Protein AF-M8DEF9-F1 (afdb_monomer_lite)

Sequence (86 aa):
MNALGGDPLRNLDLLEPLLNDGLGYVRRSVANHVNDLTKDYKRVTITWIADKLCRGWEHGPSVVRLALRSQVKSGDPDALAIIKEL

Secondary structure (DSSP, 8-state):
--GGGG-HHHHHHHHGGGGG-SSHHHHHHHHHHHHHHHHHSHHHHHHHHHHHGGG--TTHHHHHHHHTHHHHHTT-HHHHHHHHH-

pLDDT: mean 88.49, std 11.83, range [40.31, 96.94]

Foldseek 3Di:
DCVPPVDVVVVVVVLVVQCQPPDPVSVLVSLVVLLVCCVVPVPVSLVSLVVCLPVPRPNSLVSLCSNCVVVVVVVPPSSVVSNVSD

Radius of gyration: 11.89 Å; chains: 1; bounding box: 31×23×29 Å

InterPro domains:
  IPR016024 Armadillo-type fold [SSF48371] (6-72)

Structure (mmCIF, N/CA/C/O backbone):
data_AF-M8DEF9-F1
#
_entry.id   AF-M8DEF9-F1
#
loop_
_atom_site.group_PDB
_atom_site.id
_atom_site.type_symbol
_atom_site.label_atom_id
_atom_site.label_alt_id
_atom_site.label_comp_id
_atom_site.label_asym_id
_atom_site.label_entity_id
_atom_site.label_seq_id
_atom_site.pdbx_PDB_ins_code
_atom_site.Cartn_x
_atom_site.Cartn_y
_atom_site.Cartn_z
_atom_site.occupancy
_atom_site.B_iso_or_equiv
_atom_site.auth_seq_id
_atom_site.auth_comp_id
_atom_site.auth_asym_id
_atom_site.auth_atom_id
_atom_site.pdbx_PDB_model_num
ATOM 1 N N . MET A 1 1 ? -15.982 9.935 -2.251 1.00 40.31 1 MET A N 1
ATOM 2 C CA . MET A 1 1 ? -15.779 9.843 -3.713 1.00 40.31 1 MET A CA 1
ATOM 3 C C . MET A 1 1 ? -15.389 8.411 -4.013 1.00 40.31 1 MET A C 1
ATOM 5 O O . MET A 1 1 ? -14.401 7.954 -3.462 1.00 40.31 1 MET A O 1
ATOM 9 N N . ASN A 1 2 ? -16.206 7.680 -4.773 1.00 47.56 2 ASN A N 1
ATOM 10 C CA . ASN A 1 2 ? -15.994 6.254 -5.012 1.00 47.56 2 ASN A CA 1
ATOM 11 C C . ASN A 1 2 ? -15.040 6.093 -6.205 1.00 47.56 2 ASN A C 1
ATOM 13 O O . ASN A 1 2 ? -15.483 6.032 -7.352 1.00 47.56 2 ASN A O 1
ATOM 17 N N . ALA A 1 3 ? -13.732 6.154 -5.941 1.00 50.59 3 ALA A N 1
ATOM 18 C CA . ALA A 1 3 ? -12.712 5.960 -6.963 1.00 50.59 3 ALA A CA 1
ATOM 19 C C . ALA A 1 3 ? -12.906 4.567 -7.597 1.00 50.59 3 ALA A C 1
ATOM 21 O O . ALA A 1 3 ? -12.726 3.536 -6.954 1.00 50.59 3 ALA A O 1
ATOM 22 N N . LEU A 1 4 ? -13.372 4.562 -8.849 1.00 54.88 4 LEU A N 1
ATOM 23 C CA . LEU A 1 4 ? -13.591 3.385 -9.701 1.00 54.88 4 LEU A CA 1
ATOM 24 C C . LEU A 1 4 ? -14.674 2.387 -9.237 1.00 54.88 4 LEU A C 1
ATOM 26 O O . LE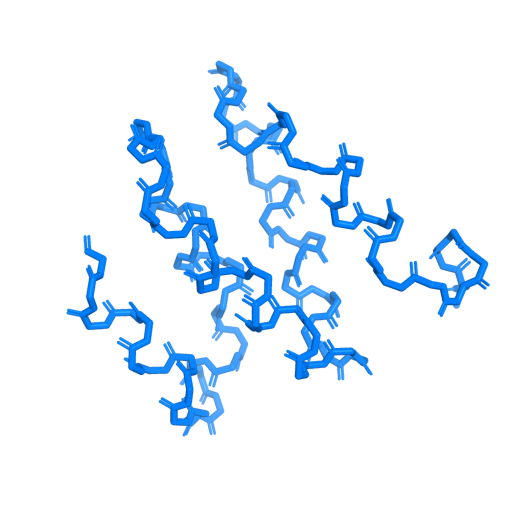U A 1 4 ? -14.527 1.177 -9.384 1.00 54.88 4 LEU A O 1
ATOM 30 N N . GLY A 1 5 ? -15.812 2.884 -8.743 1.00 59.00 5 GLY A N 1
ATOM 31 C CA . GLY A 1 5 ? -17.044 2.079 -8.673 1.00 59.00 5 GLY A CA 1
ATOM 32 C C . GLY A 1 5 ? -17.155 1.108 -7.492 1.00 59.00 5 GLY A C 1
ATOM 33 O O . GLY A 1 5 ? -18.044 0.263 -7.497 1.00 59.00 5 GLY A O 1
ATOM 34 N N . GLY A 1 6 ? -16.304 1.249 -6.472 1.00 70.81 6 GLY A N 1
ATOM 35 C CA . GLY A 1 6 ? -16.386 0.479 -5.223 1.00 70.81 6 GLY A CA 1
ATOM 36 C C . GLY A 1 6 ? -15.644 -0.855 -5.230 1.00 70.81 6 GLY A C 1
ATOM 37 O O . GLY A 1 6 ? -15.690 -1.559 -4.226 1.00 70.81 6 GLY A O 1
ATOM 38 N N . ASP A 1 7 ? -14.949 -1.196 -6.320 1.00 84.38 7 ASP A N 1
ATOM 39 C CA . ASP A 1 7 ? -14.091 -2.380 -6.380 1.00 84.38 7 ASP A CA 1
ATOM 40 C C . ASP A 1 7 ? -12.607 -1.985 -6.214 1.00 84.38 7 ASP A C 1
ATOM 42 O O . ASP A 1 7 ? -11.984 -1.468 -7.153 1.00 84.38 7 ASP A O 1
ATOM 46 N N . PRO A 1 8 ? -12.011 -2.191 -5.027 1.00 88.06 8 PRO A N 1
ATOM 47 C CA . PRO A 1 8 ? -10.610 -1.863 -4.785 1.00 88.06 8 PRO A CA 1
ATOM 48 C C . PRO A 1 8 ? -9.643 -2.691 -5.639 1.00 88.06 8 PRO A C 1
ATOM 50 O O . PRO A 1 8 ? -8.561 -2.195 -5.938 1.00 88.06 8 PRO A O 1
ATOM 53 N N . LEU A 1 9 ? -10.010 -3.899 -6.088 1.00 88.75 9 LEU A N 1
ATOM 54 C CA . LEU A 1 9 ? -9.120 -4.723 -6.915 1.00 88.75 9 LEU A CA 1
ATOM 55 C C . LEU A 1 9 ? -8.888 -4.092 -8.285 1.00 88.75 9 LEU A C 1
ATOM 57 O O . LEU A 1 9 ? -7.751 -4.014 -8.731 1.00 88.75 9 LEU A O 1
ATOM 61 N N . ARG A 1 10 ? -9.929 -3.516 -8.898 1.00 90.31 10 ARG A N 1
ATOM 62 C CA . ARG A 1 10 ? -9.781 -2.781 -10.166 1.00 90.31 10 ARG A CA 1
ATOM 63 C C . ARG A 1 10 ? -8.827 -1.597 -10.049 1.00 90.31 10 ARG A C 1
ATOM 65 O O . ARG A 1 10 ? -8.081 -1.324 -10.983 1.00 90.31 10 ARG A O 1
ATOM 72 N N . ASN A 1 11 ? -8.853 -0.891 -8.917 1.00 90.44 11 ASN A N 1
ATOM 73 C CA . ASN A 1 11 ? -7.896 0.184 -8.656 1.00 90.44 11 ASN A CA 1
ATOM 74 C C . ASN A 1 11 ? -6.474 -0.382 -8.565 1.00 90.44 11 ASN A C 1
ATOM 76 O O . ASN A 1 11 ? -5.568 0.129 -9.214 1.00 90.44 11 ASN A O 1
ATOM 80 N N . LEU A 1 12 ? -6.283 -1.446 -7.786 1.00 91.81 12 LEU A N 1
ATOM 81 C CA . LEU A 1 12 ? -4.975 -2.059 -7.566 1.00 91.81 12 LEU A CA 1
ATOM 82 C C . LEU A 1 12 ? -4.372 -2.627 -8.860 1.00 91.81 12 LEU A C 1
ATOM 84 O O . LEU A 1 12 ? -3.204 -2.369 -9.140 1.00 91.81 12 LEU A O 1
ATOM 88 N N . ASP A 1 13 ? -5.171 -3.296 -9.689 1.00 90.06 13 ASP A N 1
ATOM 89 C CA . ASP A 1 13 ? -4.732 -3.853 -10.974 1.00 90.06 13 ASP A CA 1
ATOM 90 C C . ASP A 1 13 ? -4.287 -2.759 -11.958 1.00 90.06 13 ASP A C 1
ATOM 92 O O . ASP A 1 13 ? -3.310 -2.929 -12.685 1.00 90.06 13 ASP A O 1
ATOM 96 N N . LEU A 1 14 ? -4.956 -1.599 -11.957 1.00 90.81 14 LEU A N 1
ATOM 97 C CA . LEU A 1 14 ? -4.548 -0.447 -12.770 1.00 90.81 14 LEU A CA 1
ATOM 98 C C . LEU A 1 14 ? -3.244 0.191 -12.279 1.00 90.81 14 LEU A C 1
ATOM 100 O O . LEU A 1 14 ? -2.482 0.741 -13.074 1.00 90.81 14 LEU A O 1
ATOM 104 N N . LEU A 1 15 ? -2.995 0.143 -10.972 1.00 91.44 15 LEU A N 1
ATOM 105 C CA . LEU A 1 15 ? -1.793 0.695 -10.356 1.00 91.44 15 LEU A CA 1
ATOM 106 C C . LEU A 1 15 ? -0.586 -0.242 -10.483 1.00 91.44 15 LEU A C 1
ATOM 108 O O . LEU A 1 15 ? 0.546 0.239 -10.455 1.00 91.44 15 LEU A O 1
ATOM 112 N N . GLU A 1 16 ? -0.809 -1.550 -10.639 1.00 90.31 16 GLU A N 1
ATOM 113 C CA . GLU A 1 16 ? 0.240 -2.575 -10.643 1.00 90.31 16 GLU A CA 1
ATOM 114 C C . GLU A 1 16 ? 1.406 -2.280 -11.604 1.00 90.31 16 GLU A C 1
ATOM 116 O O . GLU A 1 16 ? 2.557 -2.304 -11.158 1.00 90.31 16 GLU A O 1
ATOM 121 N N . PRO A 1 17 ? 1.173 -1.928 -12.885 1.00 89.69 17 PRO A N 1
ATOM 122 C CA . PRO A 1 17 ? 2.264 -1.675 -13.826 1.00 89.69 17 PRO A CA 1
ATOM 123 C C . PRO A 1 17 ? 3.113 -0.452 -13.449 1.00 89.69 17 PRO A C 1
ATOM 125 O O . PRO A 1 17 ? 4.271 -0.352 -13.845 1.00 89.69 17 PRO A O 1
ATOM 128 N N . LEU A 1 18 ? 2.549 0.478 -12.672 1.00 91.50 18 LEU A N 1
ATOM 129 C CA . LEU A 1 18 ? 3.165 1.759 -12.324 1.00 91.50 18 LEU A CA 1
ATOM 130 C C . LEU A 1 18 ? 4.043 1.687 -11.064 1.00 91.50 18 LEU A C 1
ATOM 132 O O . LEU A 1 18 ? 4.735 2.648 -10.724 1.00 91.50 18 LEU A O 1
ATOM 136 N N . LEU A 1 19 ? 4.046 0.553 -10.359 1.00 87.69 19 LEU A N 1
ATOM 137 C CA . LEU A 1 19 ? 4.851 0.363 -9.146 1.00 87.69 19 LEU A CA 1
ATOM 138 C C . LEU A 1 19 ? 6.357 0.394 -9.435 1.00 87.69 19 LEU A C 1
ATOM 140 O O . LEU A 1 19 ? 7.135 0.825 -8.583 1.00 87.69 19 LEU A O 1
ATOM 144 N N . ASN A 1 20 ? 6.756 -0.012 -10.644 1.00 88.75 20 ASN A N 1
ATOM 145 C CA . ASN A 1 20 ? 8.137 0.032 -11.122 1.00 88.75 20 ASN A CA 1
ATOM 146 C C . ASN A 1 20 ? 8.350 1.075 -12.234 1.00 88.75 20 ASN A C 1
ATOM 148 O O . ASN A 1 20 ? 9.289 0.961 -13.017 1.00 88.75 20 ASN A O 1
ATOM 152 N N . ASP A 1 21 ? 7.473 2.081 -12.321 1.00 92.75 21 ASP A N 1
ATOM 153 C CA . ASP A 1 21 ? 7.614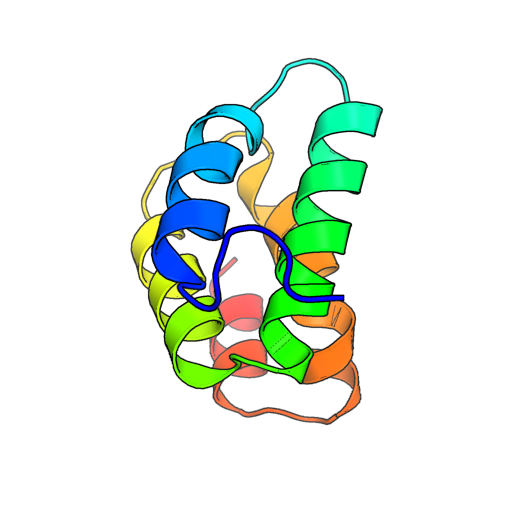 3.176 -13.284 1.00 92.75 21 ASP A CA 1
ATOM 154 C C . ASP A 1 21 ? 8.964 3.889 -13.103 1.00 92.75 21 ASP A C 1
ATOM 156 O O . ASP A 1 21 ? 9.408 4.089 -11.969 1.00 92.75 21 ASP A O 1
ATOM 160 N N . GLY A 1 22 ? 9.619 4.299 -14.192 1.00 92.94 22 GLY A N 1
ATOM 161 C CA . GLY A 1 22 ? 10.929 4.959 -14.136 1.00 92.94 22 GLY A CA 1
ATOM 162 C C . GLY A 1 22 ? 10.906 6.313 -13.414 1.00 92.94 22 GLY A C 1
ATOM 163 O O . GLY A 1 22 ? 11.905 6.732 -12.824 1.00 92.94 22 GLY A O 1
ATOM 164 N N . LEU A 1 23 ? 9.755 6.987 -13.376 1.00 95.75 23 LEU A N 1
ATOM 165 C CA . LEU A 1 23 ? 9.594 8.305 -12.778 1.00 95.75 23 LEU A CA 1
ATOM 166 C C . LEU A 1 23 ? 9.212 8.196 -11.297 1.00 95.75 23 LEU A C 1
ATOM 168 O O . LEU A 1 23 ? 8.133 7.740 -10.918 1.00 95.75 23 LEU A O 1
ATOM 172 N N . GLY A 1 24 ? 10.078 8.710 -10.421 1.00 95.44 24 GLY A N 1
ATOM 173 C CA . GLY A 1 24 ? 9.873 8.627 -8.969 1.00 95.44 24 GLY A CA 1
ATOM 174 C C . GLY A 1 24 ? 8.584 9.290 -8.466 1.00 95.44 24 GLY A C 1
ATOM 175 O O . GLY A 1 24 ? 8.007 8.838 -7.475 1.00 95.44 24 GLY A O 1
ATOM 176 N N . TYR A 1 25 ? 8.095 10.334 -9.146 1.00 95.88 25 TYR A N 1
ATOM 177 C CA . TYR A 1 25 ? 6.837 10.984 -8.768 1.00 95.88 25 TYR A CA 1
ATOM 178 C C . TYR A 1 25 ? 5.613 10.098 -9.058 1.00 95.88 25 TYR A C 1
ATOM 180 O O . TYR A 1 25 ? 4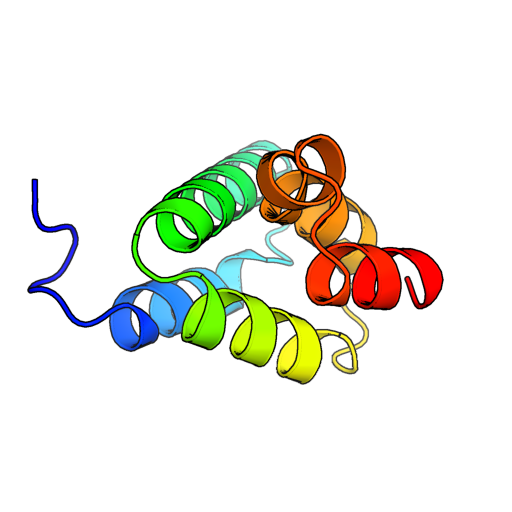.667 10.116 -8.269 1.00 95.88 25 TYR A O 1
ATOM 188 N N . VAL A 1 26 ? 5.648 9.286 -10.125 1.00 96.31 26 VAL A N 1
ATOM 189 C CA . VAL A 1 26 ? 4.580 8.328 -10.459 1.00 96.31 26 VAL A CA 1
ATOM 190 C C . VAL A 1 26 ? 4.509 7.269 -9.368 1.00 96.31 26 VAL A C 1
ATOM 192 O O . VAL A 1 26 ? 3.463 7.107 -8.743 1.00 96.31 26 VAL A O 1
ATOM 195 N N . ARG A 1 27 ? 5.648 6.655 -9.024 1.00 95.25 27 ARG A N 1
ATOM 196 C CA . ARG A 1 27 ? 5.730 5.658 -7.943 1.00 95.25 27 ARG A CA 1
ATOM 197 C C . ARG A 1 27 ? 5.224 6.194 -6.602 1.00 95.25 27 ARG A C 1
ATOM 199 O O . ARG A 1 27 ? 4.500 5.508 -5.884 1.00 95.25 27 ARG A O 1
ATOM 206 N N . ARG A 1 28 ? 5.563 7.445 -6.264 1.00 96.25 28 ARG A N 1
ATOM 207 C CA . ARG A 1 28 ? 5.062 8.116 -5.052 1.00 96.25 28 ARG A CA 1
ATOM 208 C C . ARG A 1 28 ? 3.543 8.304 -5.086 1.00 96.25 28 ARG A C 1
ATOM 210 O O . ARG A 1 28 ? 2.895 8.098 -4.062 1.00 96.25 28 ARG A O 1
ATOM 217 N N . SER A 1 29 ? 2.987 8.700 -6.230 1.00 96.38 29 SER A N 1
ATOM 218 C CA . SER A 1 29 ? 1.539 8.849 -6.418 1.00 96.38 29 SER A CA 1
ATOM 219 C C . SER A 1 29 ? 0.814 7.512 -6.250 1.00 96.38 29 SER A C 1
ATOM 221 O O . SER A 1 29 ? -0.137 7.422 -5.476 1.00 96.38 29 SER A O 1
ATOM 223 N N . VAL A 1 30 ? 1.334 6.452 -6.878 1.00 94.62 30 VAL A N 1
ATOM 224 C CA . VAL A 1 30 ? 0.817 5.083 -6.746 1.00 94.62 30 VAL A CA 1
ATOM 225 C C . VAL A 1 30 ? 0.821 4.638 -5.286 1.00 94.62 30 VAL A C 1
ATOM 227 O O . VAL A 1 30 ? -0.215 4.244 -4.763 1.00 94.62 30 VAL A O 1
ATOM 230 N N . ALA A 1 31 ? 1.954 4.769 -4.591 1.00 95.31 31 ALA A N 1
ATOM 231 C CA . ALA A 1 31 ? 2.054 4.394 -3.184 1.00 95.31 31 ALA A CA 1
ATOM 232 C C . ALA A 1 31 ? 1.065 5.165 -2.293 1.00 95.31 31 ALA A C 1
ATOM 234 O O . ALA A 1 31 ? 0.474 4.592 -1.382 1.00 95.31 31 ALA A O 1
ATOM 235 N N . ASN A 1 32 ? 0.862 6.462 -2.555 1.00 96.19 32 ASN A N 1
ATOM 236 C CA . ASN A 1 32 ? -0.135 7.259 -1.841 1.00 96.19 32 ASN A CA 1
ATOM 237 C C . ASN A 1 32 ? -1.555 6.733 -2.082 1.00 96.19 32 ASN A C 1
ATOM 239 O O . ASN A 1 32 ? -2.301 6.579 -1.119 1.00 96.19 32 ASN A O 1
ATOM 243 N N . HIS A 1 33 ? -1.899 6.414 -3.332 1.00 95.19 33 HIS A N 1
ATOM 244 C CA . HIS A 1 33 ? -3.207 5.864 -3.678 1.00 95.19 33 HIS A CA 1
ATOM 245 C C . HIS A 1 33 ? -3.441 4.513 -2.989 1.00 95.19 33 HIS A C 1
ATOM 247 O O . HIS A 1 33 ? -4.483 4.305 -2.372 1.00 95.19 33 HIS A O 1
ATOM 253 N N . VAL A 1 34 ? -2.450 3.617 -3.016 1.00 94.88 34 VAL A N 1
ATOM 254 C CA . VAL A 1 34 ? -2.523 2.334 -2.302 1.00 94.88 34 VAL A CA 1
ATOM 255 C C . VAL A 1 34 ? -2.699 2.563 -0.797 1.00 94.88 34 VAL A C 1
ATOM 257 O O . VAL A 1 34 ? -3.561 1.936 -0.188 1.00 94.88 34 VAL A O 1
ATOM 260 N N . ASN A 1 35 ? -1.968 3.508 -0.193 1.00 96.12 35 ASN A N 1
ATOM 261 C CA . ASN A 1 35 ? -2.151 3.854 1.221 1.00 96.12 35 ASN A CA 1
ATOM 262 C C . ASN A 1 35 ? -3.573 4.335 1.528 1.00 96.12 35 ASN A C 1
ATOM 264 O O . ASN A 1 35 ? -4.102 4.016 2.591 1.00 96.12 35 ASN A O 1
ATOM 268 N N . ASP A 1 36 ? -4.198 5.095 0.634 1.00 94.44 36 ASP A N 1
ATOM 269 C CA . ASP A 1 36 ? -5.583 5.527 0.815 1.00 94.44 36 ASP A CA 1
ATOM 270 C C . ASP A 1 36 ? -6.558 4.347 0.725 1.00 94.44 36 ASP A C 1
ATOM 272 O O . ASP A 1 36 ? -7.409 4.210 1.602 1.00 94.44 36 ASP A O 1
ATOM 276 N N . LEU A 1 37 ? -6.351 3.413 -0.211 1.00 93.75 37 LEU A N 1
ATOM 277 C CA . LEU A 1 37 ? -7.124 2.166 -0.269 1.00 93.75 37 LEU A CA 1
ATOM 278 C C . LEU A 1 37 ? -6.977 1.320 1.002 1.00 93.75 37 LEU A C 1
ATOM 280 O O . LEU A 1 37 ? -7.943 0.676 1.400 1.00 93.75 37 LEU A O 1
ATOM 284 N N . THR A 1 38 ? -5.836 1.353 1.706 1.00 93.25 38 THR A N 1
ATOM 285 C CA . THR A 1 38 ? -5.720 0.627 2.989 1.00 93.25 38 THR A CA 1
ATOM 286 C C . THR A 1 38 ? -6.672 1.141 4.071 1.00 93.25 38 THR A C 1
ATOM 288 O O . THR A 1 38 ? -6.956 0.405 5.013 1.00 93.25 38 THR A O 1
ATOM 291 N N . LYS A 1 39 ? -7.148 2.389 3.979 1.00 89.88 39 LYS A N 1
ATOM 292 C CA . LYS A 1 39 ? -8.032 2.985 4.992 1.00 89.88 39 LYS A CA 1
ATOM 293 C C . LYS A 1 39 ? -9.451 2.438 4.880 1.00 89.88 39 LYS A C 1
ATOM 295 O O . LYS A 1 39 ? -10.050 2.116 5.900 1.00 89.88 39 LYS A O 1
ATOM 300 N N . ASP A 1 40 ? -9.936 2.286 3.651 1.00 90.25 40 ASP A N 1
ATOM 301 C CA . ASP A 1 40 ? -11.305 1.845 3.364 1.00 90.25 40 ASP A CA 1
ATOM 302 C C . ASP A 1 40 ? -11.380 0.336 3.065 1.00 90.25 40 ASP A C 1
ATOM 304 O O . ASP A 1 40 ? -12.352 -0.337 3.401 1.00 90.25 40 ASP A O 1
ATOM 308 N N . TYR A 1 41 ? -10.318 -0.225 2.481 1.00 92.31 41 TYR A N 1
ATOM 309 C CA . TYR A 1 41 ? -10.245 -1.590 1.955 1.00 92.31 41 TYR A CA 1
ATOM 310 C C . TYR A 1 41 ? -8.983 -2.316 2.441 1.00 92.31 41 TYR A C 1
ATOM 312 O O . TYR A 1 41 ? -8.238 -2.923 1.665 1.00 92.31 41 TYR A O 1
ATOM 320 N N . LYS A 1 42 ? -8.729 -2.257 3.754 1.00 93.12 42 LYS A N 1
ATOM 321 C CA . LYS A 1 42 ? -7.492 -2.750 4.380 1.00 93.12 42 LYS A CA 1
ATOM 322 C C . LYS A 1 42 ? -7.119 -4.174 3.975 1.00 93.12 42 LYS A C 1
ATOM 324 O O . LYS A 1 42 ? -6.045 -4.389 3.425 1.00 93.12 42 LYS A O 1
ATOM 329 N N . ARG A 1 43 ? -8.011 -5.138 4.235 1.00 93.56 43 ARG A N 1
ATOM 330 C CA . ARG A 1 43 ? -7.731 -6.572 4.054 1.00 93.56 43 ARG A CA 1
ATOM 331 C C . ARG A 1 43 ? -7.308 -6.887 2.620 1.00 93.56 43 ARG A C 1
ATOM 333 O O . ARG A 1 43 ? -6.251 -7.463 2.417 1.00 93.56 43 ARG A O 1
ATOM 340 N N . VAL A 1 44 ? -8.103 -6.467 1.637 1.00 94.31 44 VAL A N 1
ATOM 341 C CA . VAL A 1 44 ? -7.812 -6.728 0.218 1.00 94.31 44 VAL A CA 1
ATOM 342 C C . VAL A 1 44 ? -6.539 -6.021 -0.248 1.00 94.31 44 VAL A C 1
ATOM 344 O O . VAL A 1 44 ? -5.744 -6.622 -0.962 1.00 94.31 44 VAL A O 1
ATOM 347 N N . THR A 1 45 ? -6.293 -4.794 0.218 1.00 94.12 45 THR A N 1
ATOM 348 C CA . THR A 1 45 ? -5.089 -4.039 -0.151 1.00 94.12 45 THR A CA 1
ATOM 349 C C . THR A 1 45 ? -3.824 -4.677 0.424 1.00 94.12 45 THR A C 1
ATOM 351 O O . THR A 1 45 ? -2.847 -4.850 -0.298 1.00 94.12 45 THR A O 1
ATOM 354 N N . ILE A 1 46 ? -3.836 -5.075 1.701 1.00 93.62 46 ILE A N 1
ATOM 355 C CA . ILE A 1 46 ? -2.700 -5.749 2.348 1.00 93.62 46 ILE A CA 1
ATOM 356 C C . ILE A 1 46 ? -2.437 -7.114 1.703 1.00 93.62 46 ILE A C 1
ATOM 358 O O . ILE A 1 46 ? -1.288 -7.417 1.393 1.00 93.62 46 ILE A O 1
ATOM 362 N N . THR A 1 47 ? -3.481 -7.911 1.439 1.00 93.62 47 THR A N 1
ATOM 363 C CA . THR A 1 47 ? -3.335 -9.194 0.733 1.00 93.62 47 THR A CA 1
ATOM 364 C C . THR A 1 47 ? -2.719 -9.005 -0.651 1.00 93.62 47 THR A C 1
ATOM 366 O O . THR A 1 47 ? -1.811 -9.744 -1.015 1.00 93.62 47 THR A O 1
ATOM 369 N N . TRP A 1 48 ? -3.163 -7.996 -1.404 1.00 93.00 48 TRP A N 1
ATOM 370 C CA . TRP A 1 48 ? -2.576 -7.691 -2.705 1.00 93.00 48 TRP A CA 1
ATOM 371 C C . TRP A 1 48 ? -1.105 -7.272 -2.575 1.00 93.00 48 TRP A C 1
ATOM 373 O O . TRP A 1 48 ? -0.269 -7.789 -3.302 1.00 93.00 48 TRP A O 1
ATOM 383 N N . ILE A 1 49 ? -0.741 -6.419 -1.610 1.00 91.56 49 ILE A N 1
ATOM 384 C CA . ILE A 1 49 ? 0.667 -6.037 -1.384 1.00 91.56 49 ILE A CA 1
ATOM 385 C C . ILE A 1 49 ? 1.533 -7.269 -1.074 1.00 91.56 49 ILE A C 1
ATOM 387 O O . ILE A 1 49 ? 2.629 -7.391 -1.620 1.00 91.56 49 ILE A O 1
ATOM 391 N N . ALA A 1 50 ? 1.040 -8.179 -0.229 1.00 90.00 50 ALA A N 1
ATOM 392 C CA . ALA A 1 50 ? 1.741 -9.411 0.127 1.00 90.00 50 ALA A CA 1
ATOM 393 C C . ALA A 1 50 ? 1.941 -10.350 -1.077 1.00 90.00 50 ALA A C 1
ATOM 395 O O . ALA A 1 50 ? 3.016 -10.918 -1.230 1.00 90.00 50 ALA A O 1
ATOM 396 N N . ASP A 1 51 ? 0.954 -10.465 -1.974 1.00 87.94 51 ASP A N 1
ATOM 397 C CA . ASP A 1 51 ? 1.089 -11.231 -3.225 1.00 87.94 51 ASP A CA 1
ATOM 398 C C . ASP A 1 51 ? 2.185 -10.651 -4.136 1.00 87.94 51 ASP A C 1
ATOM 400 O O . ASP A 1 51 ? 2.965 -11.372 -4.763 1.00 87.94 51 ASP A O 1
ATOM 404 N N . LYS A 1 52 ? 2.288 -9.320 -4.191 1.00 79.75 52 LYS A N 1
ATOM 405 C CA . LYS A 1 52 ? 3.234 -8.638 -5.081 1.00 79.75 52 LYS A CA 1
ATOM 406 C C . LYS A 1 52 ? 4.660 -8.538 -4.539 1.00 79.75 52 LYS A C 1
ATOM 408 O O . LYS A 1 52 ? 5.582 -8.312 -5.322 1.00 79.75 52 LYS A O 1
ATOM 413 N N . LEU A 1 53 ? 4.856 -8.741 -3.239 1.00 70.94 53 LEU A N 1
ATOM 414 C CA . LEU A 1 53 ? 6.147 -8.717 -2.537 1.00 70.94 53 LEU A CA 1
ATOM 415 C C . LEU A 1 53 ? 7.204 -9.621 -3.210 1.00 70.94 53 LEU A C 1
ATOM 417 O O . LEU A 1 53 ? 8.382 -9.276 -3.258 1.00 70.94 53 LEU A O 1
ATOM 421 N N . CYS A 1 54 ? 6.781 -10.720 -3.841 1.00 59.88 54 CYS A N 1
ATOM 422 C CA . CYS A 1 54 ? 7.669 -11.659 -4.532 1.00 59.88 54 CYS A CA 1
ATOM 423 C C . CYS A 1 54 ? 8.099 -11.236 -5.952 1.00 59.88 54 CYS A C 1
ATOM 425 O O . CYS A 1 54 ? 8.860 -11.957 -6.594 1.00 59.88 54 CYS A O 1
ATOM 427 N N . ARG A 1 55 ? 7.630 -10.100 -6.487 1.00 68.06 55 ARG A N 1
ATOM 428 C CA . ARG A 1 55 ? 7.804 -9.764 -7.915 1.00 68.06 55 ARG A CA 1
ATOM 429 C C . ARG A 1 55 ? 9.139 -9.119 -8.303 1.00 68.06 55 ARG A C 1
ATOM 431 O O . ARG A 1 55 ? 9.305 -8.742 -9.459 1.00 68.06 55 ARG A O 1
ATOM 438 N N . GLY A 1 56 ? 10.105 -9.016 -7.388 1.00 67.88 56 GLY A N 1
ATOM 439 C CA . GLY A 1 56 ? 11.472 -8.576 -7.713 1.00 67.88 56 GLY A CA 1
ATOM 440 C C . GLY A 1 56 ? 11.569 -7.155 -8.284 1.00 67.88 56 GLY A C 1
ATOM 441 O O . GLY A 1 56 ? 12.492 -6.853 -9.036 1.00 67.88 56 GLY A O 1
ATOM 442 N N . TRP A 1 57 ? 10.607 -6.281 -7.974 1.00 80.56 57 TRP A N 1
ATOM 443 C CA . TRP A 1 57 ? 10.599 -4.907 -8.476 1.00 80.56 57 TRP A CA 1
ATOM 444 C C . TRP A 1 57 ? 11.713 -4.076 -7.847 1.00 80.56 57 TRP A C 1
ATOM 446 O O . TRP A 1 57 ? 11.780 -3.958 -6.623 1.00 80.56 57 TRP A O 1
ATOM 456 N N . GLU A 1 58 ? 12.517 -3.421 -8.687 1.00 83.88 58 GLU A N 1
ATOM 457 C CA . GLU A 1 58 ? 13.653 -2.583 -8.279 1.00 83.88 58 GLU A CA 1
ATOM 458 C C . GLU A 1 58 ? 13.262 -1.549 -7.212 1.00 83.88 58 GLU A C 1
ATOM 460 O O . GLU A 1 58 ? 13.988 -1.304 -6.249 1.00 83.88 58 GLU A O 1
ATOM 465 N N . HIS A 1 59 ? 12.075 -0.955 -7.350 1.00 84.94 59 HIS A N 1
ATOM 466 C CA . HIS A 1 59 ? 11.583 0.077 -6.438 1.00 84.94 59 HIS A CA 1
ATOM 467 C C . HIS A 1 59 ? 10.546 -0.419 -5.420 1.00 84.94 59 HIS A C 1
ATOM 469 O O . HIS A 1 59 ? 10.093 0.373 -4.582 1.00 84.94 59 HIS A O 1
ATOM 475 N N . GLY A 1 60 ? 10.212 -1.713 -5.446 1.00 85.62 60 GLY A N 1
ATOM 476 C CA . GLY A 1 60 ? 9.171 -2.342 -4.629 1.00 85.62 60 GLY A CA 1
ATOM 477 C C . GLY A 1 60 ? 9.260 -1.993 -3.140 1.00 85.62 60 GLY A C 1
ATOM 478 O O . GLY A 1 60 ? 8.304 -1.422 -2.609 1.00 85.62 60 GLY A O 1
ATOM 479 N N . PRO A 1 61 ? 10.411 -2.197 -2.467 1.00 88.94 61 PRO A N 1
ATOM 480 C CA . PRO A 1 61 ? 10.536 -1.928 -1.034 1.00 88.94 61 PRO A CA 1
ATOM 481 C C . PRO A 1 61 ? 10.202 -0.489 -0.626 1.00 88.94 61 PRO A C 1
ATOM 483 O O . PRO A 1 61 ? 9.555 -0.252 0.395 1.00 88.94 61 PRO A O 1
ATOM 486 N N . SER A 1 62 ? 10.604 0.496 -1.434 1.00 90.38 62 SER A N 1
ATOM 487 C CA . SER A 1 62 ? 10.308 1.910 -1.163 1.00 90.38 62 SER A CA 1
ATOM 488 C C . SER A 1 62 ? 8.825 2.248 -1.330 1.00 90.38 62 SER A C 1
ATOM 490 O O . SER A 1 62 ? 8.266 3.005 -0.534 1.00 90.38 62 SER A O 1
ATOM 492 N N . VAL A 1 63 ? 8.184 1.652 -2.336 1.00 92.19 63 VAL A N 1
ATOM 493 C CA . VAL A 1 63 ? 6.765 1.837 -2.634 1.00 92.19 63 VAL A CA 1
ATOM 494 C C . VAL A 1 63 ? 5.911 1.192 -1.547 1.00 92.19 63 VAL A C 1
ATOM 496 O O . VAL A 1 63 ? 5.026 1.855 -1.013 1.00 92.19 63 VAL A O 1
ATOM 499 N N . VAL A 1 64 ? 6.224 -0.045 -1.143 1.00 92.75 64 VAL A N 1
ATOM 500 C CA . VAL A 1 64 ? 5.482 -0.768 -0.097 1.00 92.75 64 VAL A CA 1
ATOM 501 C C . VAL A 1 64 ? 5.578 -0.055 1.253 1.00 92.75 64 VAL A C 1
ATOM 503 O O . VAL A 1 64 ? 4.554 0.156 1.904 1.00 92.75 64 VAL A O 1
ATOM 506 N N . ARG A 1 65 ? 6.772 0.409 1.654 1.00 93.81 65 ARG A N 1
ATOM 507 C CA . ARG A 1 65 ? 6.940 1.207 2.885 1.00 93.81 65 ARG A CA 1
ATOM 508 C C . ARG A 1 65 ? 6.043 2.442 2.901 1.00 93.81 65 ARG A C 1
ATOM 510 O O . ARG A 1 65 ? 5.438 2.761 3.924 1.00 93.81 65 ARG A O 1
ATOM 517 N N . LEU A 1 66 ? 5.947 3.140 1.771 1.00 95.31 66 LEU A N 1
ATOM 518 C CA . LEU A 1 66 ? 5.120 4.336 1.660 1.00 95.31 66 LEU A CA 1
ATOM 519 C C . LEU A 1 66 ? 3.620 3.999 1.614 1.00 95.31 66 LEU A C 1
ATOM 521 O O . LEU A 1 66 ? 2.829 4.717 2.226 1.00 95.31 66 LEU A O 1
ATOM 525 N N . ALA A 1 67 ? 3.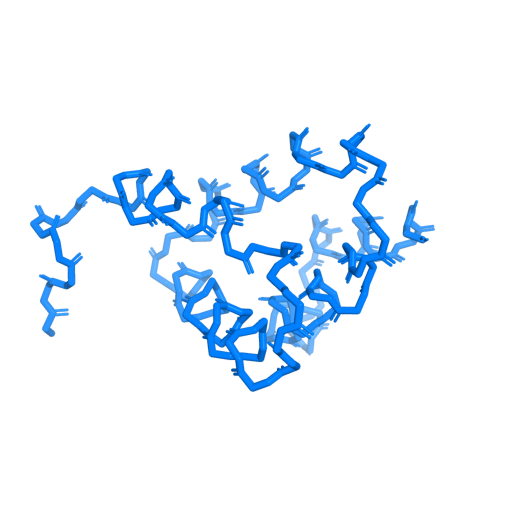252 2.905 0.943 1.00 95.38 67 ALA A N 1
ATOM 526 C CA . ALA A 1 67 ? 1.884 2.410 0.818 1.00 95.38 67 ALA A CA 1
ATOM 527 C C . ALA A 1 67 ? 1.293 1.904 2.144 1.00 95.38 67 ALA A C 1
ATOM 529 O O . ALA A 1 67 ? 0.094 2.021 2.365 1.00 95.38 67 ALA A O 1
ATOM 530 N N . LEU A 1 68 ? 2.120 1.377 3.050 1.00 96.31 68 LEU A N 1
ATOM 531 C CA . LEU A 1 68 ? 1.675 0.853 4.347 1.00 96.31 68 LEU A CA 1
ATOM 532 C C . LEU A 1 68 ? 1.901 1.811 5.521 1.00 96.31 68 LEU A C 1
ATOM 534 O O . LEU A 1 68 ? 1.578 1.464 6.657 1.00 96.31 68 LEU A O 1
ATOM 538 N N . ARG A 1 69 ? 2.419 3.025 5.289 1.00 96.62 69 ARG A N 1
ATOM 539 C CA . ARG A 1 69 ? 2.824 3.954 6.364 1.00 96.62 69 ARG A CA 1
ATOM 540 C C . ARG A 1 69 ? 1.726 4.206 7.401 1.00 96.62 69 ARG A C 1
ATOM 542 O O . ARG A 1 69 ? 2.026 4.324 8.586 1.00 96.62 69 ARG A O 1
ATOM 549 N N . SER A 1 70 ? 0.465 4.305 6.970 1.00 96.75 70 SER A N 1
ATOM 550 C CA . SER A 1 70 ? -0.658 4.548 7.876 1.00 96.75 70 SER A CA 1
ATOM 551 C C . SER A 1 70 ? -0.930 3.336 8.767 1.00 96.75 70 SER A C 1
ATOM 553 O O . SER A 1 70 ? -1.110 3.516 9.967 1.00 96.75 70 SER A O 1
ATOM 555 N N . GLN A 1 71 ? -0.880 2.127 8.202 1.00 96.94 71 GLN A N 1
ATOM 556 C CA . GLN A 1 71 ? -1.106 0.872 8.926 1.00 96.94 71 GLN A CA 1
ATOM 557 C C . GLN A 1 71 ? 0.053 0.548 9.878 1.00 96.94 71 GLN A C 1
ATOM 559 O O . GLN A 1 71 ? -0.156 0.182 11.031 1.00 96.94 71 GLN A O 1
ATOM 564 N N . VAL A 1 72 ? 1.291 0.788 9.440 1.00 96.88 72 VAL A N 1
ATOM 565 C CA . VAL A 1 72 ? 2.483 0.678 10.294 1.00 96.88 72 VAL A CA 1
ATOM 566 C C . VAL A 1 72 ? 2.385 1.643 11.472 1.00 96.88 72 VAL A C 1
ATOM 568 O O . VAL A 1 72 ? 2.610 1.250 12.614 1.00 96.88 72 VAL A O 1
ATOM 571 N N . LYS A 1 73 ? 1.991 2.898 11.219 1.00 96.94 73 LYS A N 1
ATOM 572 C CA . LYS A 1 73 ? 1.798 3.895 12.278 1.00 96.94 73 LYS A CA 1
ATOM 573 C C . LYS A 1 73 ? 0.703 3.488 13.271 1.00 96.94 7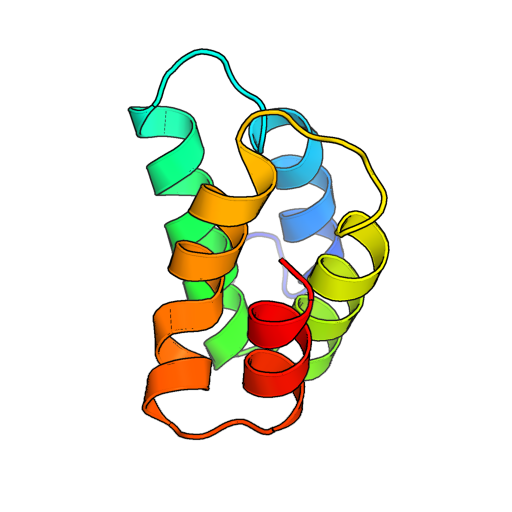3 LYS A C 1
ATOM 575 O O . LYS A 1 73 ? 0.822 3.823 14.445 1.00 96.94 73 LYS A O 1
ATOM 580 N N . SER A 1 74 ? -0.342 2.787 12.827 1.00 96.38 74 SER A N 1
ATOM 581 C CA . SER A 1 74 ? -1.390 2.263 13.713 1.00 96.38 74 SER A CA 1
ATOM 582 C C . SER A 1 74 ? -1.028 0.940 14.395 1.00 96.38 74 SER A C 1
ATOM 584 O O . SER A 1 74 ? -1.839 0.431 15.162 1.00 96.38 74 SER A O 1
ATOM 586 N N . GLY A 1 75 ? 0.155 0.375 14.133 1.00 96.81 75 GLY A N 1
ATOM 587 C CA . GLY A 1 75 ? 0.582 -0.900 14.708 1.00 96.81 75 GLY A CA 1
ATOM 588 C C . GLY A 1 75 ? -0.124 -2.119 14.112 1.00 96.81 75 GLY A C 1
ATOM 589 O O . GLY A 1 75 ? -0.265 -3.129 14.796 1.00 96.81 75 GLY A O 1
ATOM 590 N N . ASP A 1 76 ? -0.595 -2.032 12.864 1.00 96.44 76 ASP A N 1
ATOM 591 C CA . ASP A 1 76 ? -1.263 -3.150 12.198 1.00 96.44 76 ASP A CA 1
ATOM 592 C C . ASP A 1 76 ? -0.287 -4.333 12.017 1.00 96.44 76 ASP A C 1
ATOM 594 O O . ASP A 1 76 ? 0.784 -4.155 11.425 1.00 96.44 76 ASP A O 1
ATOM 598 N N . PRO A 1 77 ? -0.612 -5.529 12.542 1.00 96.31 77 PRO A N 1
ATOM 599 C CA . PRO A 1 77 ? 0.322 -6.649 12.575 1.00 96.31 77 PRO A CA 1
ATOM 600 C C . PRO A 1 77 ? 0.653 -7.184 11.181 1.00 96.31 77 PRO A C 1
ATOM 602 O O . PRO A 1 77 ? 1.807 -7.542 10.945 1.00 96.31 77 PRO A O 1
ATOM 605 N N . ASP A 1 78 ? -0.310 -7.183 10.256 1.00 94.69 78 ASP A N 1
ATOM 606 C CA . ASP A 1 78 ? -0.109 -7.686 8.896 1.00 94.69 78 ASP A CA 1
ATOM 607 C C . ASP A 1 78 ? 0.810 -6.737 8.119 1.00 94.69 78 ASP A C 1
ATOM 609 O O . ASP A 1 78 ? 1.766 -7.162 7.469 1.00 94.69 78 ASP A O 1
ATOM 613 N N . ALA A 1 79 ? 0.590 -5.425 8.256 1.00 95.00 79 ALA A N 1
ATOM 614 C CA . ALA A 1 79 ? 1.480 -4.429 7.674 1.00 95.00 79 ALA A CA 1
ATOM 615 C C . ALA A 1 79 ? 2.897 -4.509 8.267 1.00 95.00 79 ALA A C 1
ATOM 617 O O . ALA A 1 79 ? 3.880 -4.429 7.532 1.00 95.00 79 ALA A O 1
ATOM 618 N N . LEU A 1 80 ? 3.027 -4.684 9.586 1.00 96.31 80 LEU A N 1
ATOM 619 C CA . LEU A 1 80 ? 4.327 -4.829 10.244 1.00 96.31 80 LEU A CA 1
ATOM 620 C C . LEU A 1 80 ? 5.063 -6.106 9.826 1.00 96.31 80 LEU A C 1
ATOM 622 O O . LEU A 1 80 ? 6.289 -6.072 9.726 1.00 96.31 80 LEU A O 1
ATOM 626 N N . ALA A 1 81 ? 4.349 -7.210 9.597 1.00 94.56 81 ALA A N 1
ATOM 627 C CA . ALA A 1 81 ? 4.930 -8.443 9.075 1.00 94.56 81 ALA A CA 1
ATOM 628 C C . ALA A 1 81 ? 5.520 -8.210 7.679 1.00 94.56 81 ALA A C 1
ATOM 630 O O . ALA A 1 81 ? 6.706 -8.453 7.482 1.00 94.56 81 ALA A O 1
ATOM 631 N N . ILE A 1 82 ? 4.745 -7.597 6.775 1.00 92.69 82 ILE A N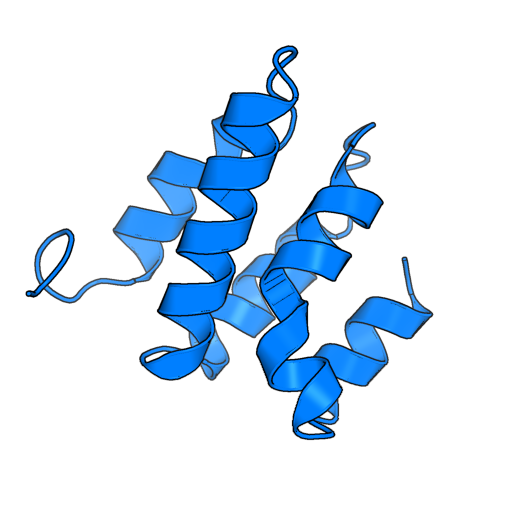 1
ATOM 632 C CA . ILE A 1 82 ? 5.205 -7.229 5.429 1.00 92.69 82 ILE A CA 1
ATOM 633 C C . ILE A 1 82 ? 6.478 -6.381 5.487 1.00 92.69 82 ILE A C 1
ATOM 635 O O . ILE A 1 82 ? 7.449 -6.685 4.805 1.00 92.69 82 ILE A O 1
ATOM 639 N N . ILE A 1 83 ? 6.516 -5.330 6.316 1.00 92.50 83 ILE A N 1
ATOM 640 C CA . ILE A 1 83 ? 7.694 -4.449 6.390 1.00 92.50 83 ILE A CA 1
ATOM 641 C C . ILE A 1 83 ? 8.956 -5.182 6.866 1.00 92.50 83 ILE A C 1
ATOM 643 O O . ILE A 1 83 ? 10.051 -4.792 6.468 1.00 92.50 83 ILE A O 1
ATOM 647 N N . LYS A 1 84 ? 8.827 -6.218 7.700 1.00 91.50 84 LYS A N 1
ATOM 648 C CA . LYS A 1 84 ? 9.972 -7.014 8.172 1.00 91.50 84 LYS A CA 1
ATOM 649 C C . LYS A 1 84 ? 10.556 -7.928 7.092 1.00 91.50 84 LYS A C 1
ATOM 651 O O . LYS A 1 84 ? 11.686 -8.374 7.257 1.00 91.50 84 LYS A O 1
ATOM 656 N N . GLU A 1 85 ? 9.797 -8.210 6.037 1.00 87.62 85 GLU A N 1
ATOM 657 C CA . GLU A 1 85 ? 10.178 -9.110 4.942 1.00 87.62 85 GLU A CA 1
ATOM 658 C C . GLU A 1 85 ? 10.710 -8.373 3.696 1.00 87.62 85 GLU A C 1
ATOM 660 O O . GLU A 1 85 ? 11.186 -9.024 2.767 1.00 87.62 85 GLU A O 1
ATOM 665 N N . LEU A 1 86 ? 10.638 -7.032 3.670 1.00 83.62 86 LEU A N 1
ATOM 666 C CA . LEU A 1 86 ? 11.158 -6.169 2.592 1.00 83.62 86 LEU A CA 1
ATOM 667 C C . LEU A 1 86 ? 12.669 -5.945 2.663 1.00 83.62 86 LEU A C 1
ATOM 669 O O . LEU A 1 86 ? 13.257 -5.799 1.568 1.00 83.62 86 LEU A O 1
#

Organism: NCBI:txid1300222